Protein AF-A0A9Q3HIG8-F1 (afdb_monomer_lite)

Sequence (112 aa):
MDTVRQAARQQANGFTKGTSKIHYNVSIRTPIIIFPLHQTSTNCLIAHLGEISVANAFLSDENKLVTKAKALIKNICLKSEMHHEGQLQTLKLLVDVCLASFNKEQQNQDSD

Secondary struct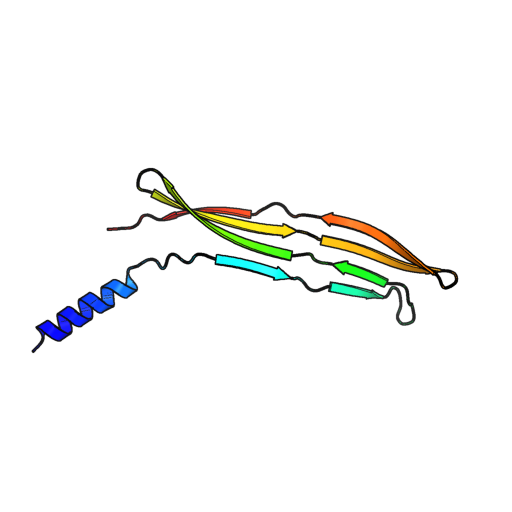ure (DSSP, 8-state):
--HHHHHHHHHHHHHHSS------EEEEEPPEEEEESSTT-S-EEEEE--EEEEEEEEEEETTEEEEEEEEEEEEEEEEEEEEETTEEEEEEEEEEEEEEEEEEEEEE----

Organism: NCBI:txid1389203

Radius of gyration: 25.66 Å; chains: 1; bounding box: 48×42×72 Å

Structure (mmCIF, N/CA/C/O backbone):
data_AF-A0A9Q3HIG8-F1
#
_entry.id   AF-A0A9Q3HIG8-F1
#
loop_
_atom_site.group_PDB
_atom_site.id
_atom_site.type_symbol
_atom_site.label_atom_id
_atom_site.label_alt_id
_atom_site.label_comp_id
_atom_site.label_asym_id
_atom_site.label_entity_id
_atom_site.label_seq_id
_atom_site.pdbx_PDB_ins_code
_atom_site.Cartn_x
_atom_site.Cartn_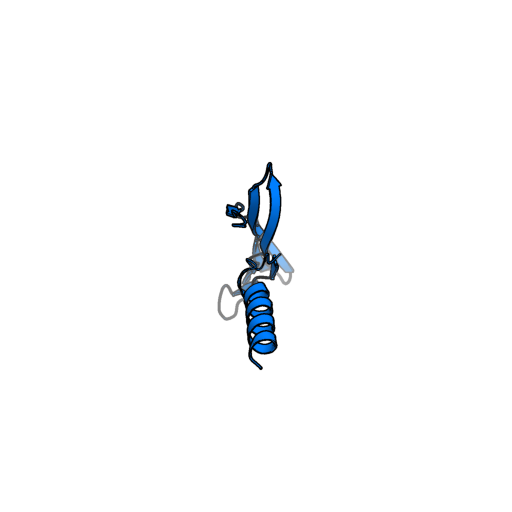y
_atom_site.Cartn_z
_atom_site.occupancy
_atom_site.B_iso_or_equiv
_atom_site.auth_seq_id
_atom_site.auth_comp_id
_atom_site.auth_asym_id
_atom_site.auth_atom_id
_atom_site.pdbx_PDB_model_num
ATOM 1 N N . MET A 1 1 ? 18.146 -31.687 -48.591 1.00 59.34 1 MET A N 1
ATOM 2 C CA . MET A 1 1 ? 16.874 -31.128 -48.059 1.00 59.34 1 MET A CA 1
ATOM 3 C C . MET A 1 1 ? 17.123 -30.306 -46.785 1.00 59.34 1 MET A C 1
ATOM 5 O O . MET A 1 1 ? 16.221 -30.089 -45.981 1.00 59.34 1 MET A O 1
ATOM 9 N N . ASP A 1 2 ? 18.342 -29.797 -46.603 1.00 66.94 2 ASP A N 1
ATOM 10 C CA . ASP A 1 2 ? 18.826 -29.351 -45.291 1.00 66.94 2 ASP A CA 1
ATOM 11 C C . ASP A 1 2 ? 18.888 -27.828 -45.168 1.00 66.94 2 ASP A C 1
ATOM 13 O O . ASP A 1 2 ? 18.890 -27.299 -44.060 1.00 66.94 2 ASP A O 1
ATOM 17 N N . THR A 1 3 ? 18.811 -27.119 -46.296 1.00 69.56 3 THR A N 1
ATOM 18 C CA . THR A 1 3 ? 18.808 -25.653 -46.377 1.00 69.56 3 THR A CA 1
ATOM 19 C C . THR A 1 3 ? 17.567 -25.030 -45.737 1.00 69.56 3 THR A C 1
ATOM 21 O O . THR A 1 3 ? 17.687 -24.040 -45.026 1.00 69.56 3 THR A O 1
ATOM 24 N N . VAL A 1 4 ? 16.385 -25.641 -45.887 1.00 64.75 4 VAL A N 1
ATOM 25 C CA . VAL A 1 4 ? 15.137 -25.151 -45.262 1.00 64.75 4 VAL A CA 1
ATOM 26 C C . VAL A 1 4 ? 15.159 -25.346 -43.742 1.00 64.75 4 VAL A C 1
ATOM 28 O O . VAL A 1 4 ? 14.744 -24.466 -42.995 1.00 64.75 4 VAL A O 1
ATOM 31 N N . ARG A 1 5 ? 15.706 -26.471 -43.260 1.00 71.50 5 ARG A N 1
ATOM 32 C CA . ARG A 1 5 ? 15.868 -26.739 -41.819 1.00 71.50 5 ARG A CA 1
ATOM 33 C C . ARG A 1 5 ? 16.923 -25.833 -41.188 1.00 71.50 5 ARG A C 1
ATOM 35 O O . ARG A 1 5 ? 16.753 -25.405 -40.051 1.00 71.50 5 ARG A O 1
ATOM 42 N N . GLN A 1 6 ? 18.003 -25.542 -41.911 1.00 68.50 6 GLN A N 1
ATOM 43 C CA . GLN A 1 6 ? 19.036 -24.603 -41.476 1.00 68.50 6 GLN A CA 1
ATOM 44 C C . GLN A 1 6 ? 18.512 -23.163 -41.443 1.00 68.50 6 GLN A C 1
ATOM 46 O O . GLN A 1 6 ? 18.697 -22.492 -40.431 1.00 68.50 6 GLN A O 1
ATOM 51 N N . ALA A 1 7 ? 17.783 -22.724 -42.473 1.00 65.94 7 ALA A N 1
ATOM 52 C CA . ALA A 1 7 ? 17.144 -21.409 -42.501 1.00 65.94 7 ALA A CA 1
ATOM 53 C C . ALA A 1 7 ? 16.106 -21.255 -41.374 1.00 65.94 7 ALA A C 1
ATOM 55 O O . ALA A 1 7 ? 16.137 -20.269 -40.643 1.00 65.94 7 ALA A O 1
ATOM 56 N N . ALA A 1 8 ? 15.264 -22.270 -41.141 1.00 62.47 8 ALA A N 1
ATOM 57 C CA . ALA A 1 8 ? 14.309 -22.275 -40.030 1.00 62.47 8 ALA A CA 1
ATOM 58 C C . ALA A 1 8 ? 14.998 -22.238 -38.650 1.00 62.47 8 ALA A C 1
ATOM 60 O O . ALA A 1 8 ? 14.523 -21.564 -37.739 1.00 62.47 8 ALA A O 1
ATOM 61 N N . ARG A 1 9 ? 16.147 -22.914 -38.487 1.00 62.47 9 ARG A N 1
ATOM 62 C CA . ARG A 1 9 ? 16.962 -22.866 -37.257 1.00 62.47 9 ARG A CA 1
ATOM 63 C C . ARG A 1 9 ? 17.609 -21.500 -37.026 1.00 62.47 9 ARG A C 1
ATOM 65 O O . ARG A 1 9 ? 17.641 -21.038 -35.890 1.00 62.47 9 ARG A O 1
ATOM 72 N N . GLN A 1 10 ? 18.109 -20.848 -38.074 1.00 61.75 10 GLN A N 1
ATOM 73 C CA . GLN A 1 10 ? 18.659 -19.491 -37.981 1.00 61.75 10 GLN A CA 1
ATOM 74 C C . GLN A 1 10 ? 17.566 -18.471 -37.639 1.00 61.75 10 GLN A C 1
ATOM 76 O O . GLN A 1 10 ? 17.775 -17.617 -36.782 1.00 61.75 10 GLN A O 1
ATOM 81 N N . GLN A 1 11 ? 16.377 -18.621 -38.228 1.00 59.78 11 GLN A N 1
ATOM 82 C CA . GLN A 1 11 ? 15.220 -17.778 -37.938 1.00 59.78 11 GLN A CA 1
ATOM 83 C C . GLN A 1 11 ? 14.712 -17.981 -36.499 1.00 59.78 11 GLN A C 1
ATOM 85 O O . GLN A 1 11 ? 14.418 -17.003 -35.821 1.00 59.78 11 GLN A O 1
ATOM 90 N N . ALA A 1 12 ? 14.702 -19.220 -35.988 1.00 52.97 12 ALA A N 1
ATOM 91 C CA . ALA A 1 12 ? 14.353 -19.527 -34.596 1.00 52.97 12 ALA A CA 1
ATOM 92 C C . ALA A 1 12 ? 15.383 -18.996 -33.577 1.00 52.97 12 ALA A C 1
ATOM 94 O O . ALA A 1 12 ? 15.001 -18.506 -32.516 1.00 52.97 12 ALA A O 1
ATOM 95 N N . ASN A 1 13 ? 16.678 -19.025 -33.911 1.00 54.56 13 ASN A N 1
ATOM 96 C CA . ASN A 1 13 ? 17.737 -18.442 -33.076 1.00 54.56 13 ASN A CA 1
ATOM 97 C C . ASN A 1 13 ? 17.713 -16.902 -33.054 1.00 54.56 13 ASN A C 1
ATOM 99 O O . ASN A 1 13 ? 18.244 -16.299 -32.123 1.00 54.56 13 ASN A O 1
ATOM 103 N N . GLY A 1 14 ? 17.083 -16.260 -34.043 1.00 52.41 14 GLY A N 1
ATOM 104 C CA . GLY A 1 14 ? 16.829 -14.816 -34.026 1.00 52.41 14 GLY A CA 1
ATOM 105 C C . GLY A 1 14 ? 15.827 -14.394 -32.944 1.00 52.41 14 GLY A C 1
ATOM 106 O O . GLY A 1 14 ? 15.918 -13.284 -32.430 1.00 52.41 14 GLY A O 1
ATOM 107 N N . PHE A 1 15 ? 14.921 -15.292 -32.532 1.00 50.31 15 PHE A N 1
ATOM 108 C CA . PHE A 1 15 ? 13.927 -15.024 -31.484 1.00 50.31 15 PHE A CA 1
ATOM 109 C C . PHE A 1 15 ? 14.448 -15.247 -30.057 1.00 50.31 15 PHE A C 1
ATOM 111 O O . PHE A 1 15 ? 13.869 -14.715 -29.114 1.00 50.31 15 PHE A O 1
ATOM 118 N N . THR A 1 16 ? 15.534 -16.006 -29.873 1.00 45.25 16 THR A N 1
ATOM 119 C CA . THR A 1 16 ? 16.108 -16.291 -28.543 1.00 45.25 16 THR A CA 1
ATOM 120 C C . THR A 1 16 ? 17.228 -15.330 -28.135 1.00 45.25 16 THR A C 1
ATOM 122 O O . THR A 1 16 ? 17.614 -15.318 -26.969 1.00 45.25 16 THR A O 1
ATOM 125 N N . LYS A 1 17 ? 17.735 -14.509 -29.067 1.00 45.91 17 LYS A N 1
ATOM 126 C CA . LYS A 1 17 ? 18.829 -13.545 -28.843 1.00 45.91 17 LYS A CA 1
ATOM 127 C C . LYS A 1 17 ? 18.397 -12.082 -28.707 1.00 45.91 17 LYS A C 1
ATOM 129 O O . LYS A 1 17 ? 19.246 -11.225 -28.503 1.00 45.91 17 LYS A O 1
ATOM 134 N N . GLY A 1 18 ? 17.103 -11.783 -28.779 1.00 50.28 18 GLY A N 1
ATOM 135 C CA . GLY A 1 18 ? 16.599 -10.485 -28.346 1.00 50.28 18 GLY A CA 1
ATOM 136 C C . GLY A 1 18 ? 16.483 -10.492 -26.829 1.00 50.28 18 GLY A C 1
ATOM 137 O O . GLY A 1 18 ? 15.633 -11.197 -26.288 1.00 50.28 18 GLY A O 1
ATOM 138 N N . THR A 1 19 ? 17.310 -9.721 -26.125 1.00 52.84 19 THR A N 1
ATOM 139 C CA . THR A 1 19 ? 17.011 -9.296 -24.754 1.00 52.84 19 THR A CA 1
ATOM 140 C C . THR A 1 19 ? 15.583 -8.755 -24.756 1.00 52.84 19 THR A C 1
ATOM 142 O O . THR A 1 19 ? 15.323 -7.683 -25.296 1.00 52.84 19 THR A O 1
ATOM 145 N N . SER A 1 20 ? 14.625 -9.530 -24.239 1.00 57.66 20 SER A N 1
ATOM 146 C CA . SER A 1 20 ? 13.222 -9.120 -24.195 1.00 57.66 20 SER A CA 1
ATOM 147 C C . SER A 1 20 ? 13.131 -7.849 -23.353 1.00 57.66 20 SER A C 1
ATOM 149 O O . SER A 1 20 ? 13.245 -7.885 -22.125 1.00 57.66 20 SER A O 1
ATOM 151 N N . LYS A 1 21 ? 13.019 -6.697 -24.023 1.00 72.75 21 LYS A N 1
ATOM 152 C CA . LYS A 1 21 ? 12.873 -5.383 -23.393 1.00 72.75 21 LYS A CA 1
ATOM 153 C C . LYS A 1 21 ? 11.445 -5.303 -22.860 1.00 72.75 21 LYS A C 1
ATOM 155 O O . LYS A 1 21 ? 10.528 -4.887 -23.560 1.00 72.75 21 LYS A O 1
ATOM 160 N N . ILE A 1 22 ? 11.247 -5.756 -21.623 1.00 81.50 22 ILE A N 1
ATOM 161 C CA . ILE A 1 22 ? 9.937 -5.728 -20.967 1.00 81.50 22 ILE A CA 1
ATOM 162 C C . ILE A 1 22 ? 9.738 -4.360 -20.320 1.00 81.50 22 ILE A C 1
ATOM 164 O O . ILE A 1 22 ? 10.462 -3.982 -19.397 1.00 81.50 22 ILE A O 1
ATOM 168 N N . HIS A 1 23 ? 8.728 -3.633 -20.787 1.00 88.81 23 HIS A N 1
ATOM 169 C CA . HIS A 1 23 ? 8.186 -2.493 -20.061 1.00 88.81 23 HIS A CA 1
ATOM 170 C C . HIS A 1 23 ? 7.193 -2.995 -19.008 1.00 88.81 23 HIS A C 1
ATOM 172 O O . HIS A 1 23 ? 6.243 -3.706 -19.332 1.00 88.81 23 HIS A O 1
ATOM 178 N N . TYR A 1 24 ? 7.419 -2.635 -17.751 1.00 90.31 24 TYR A N 1
ATOM 179 C CA . TYR A 1 24 ? 6.541 -2.922 -16.631 1.00 90.31 24 TYR A CA 1
ATOM 180 C C . TYR A 1 24 ? 6.118 -1.626 -15.945 1.00 90.31 24 TYR A C 1
ATOM 182 O O . TYR A 1 24 ? 6.914 -0.721 -15.701 1.00 90.31 24 TYR A O 1
ATOM 190 N N . ASN A 1 25 ? 4.839 -1.576 -15.599 1.00 94.62 25 ASN A N 1
ATOM 191 C CA . ASN A 1 25 ? 4.245 -0.569 -14.737 1.00 94.62 25 ASN A CA 1
ATOM 192 C C . ASN A 1 25 ? 3.217 -1.289 -13.865 1.00 94.62 25 ASN A C 1
ATOM 194 O O . ASN A 1 25 ? 2.116 -1.610 -14.309 1.00 94.62 25 ASN A O 1
ATOM 198 N N . VAL A 1 26 ? 3.635 -1.634 -12.655 1.00 94.81 26 VAL A N 1
ATOM 199 C CA . VAL A 1 26 ? 2.883 -2.474 -11.729 1.00 94.81 26 VAL A CA 1
ATOM 200 C C . VAL A 1 26 ? 2.497 -1.636 -10.522 1.00 94.81 26 VAL A C 1
ATOM 202 O O . VAL A 1 26 ? 3.333 -0.946 -9.942 1.00 94.81 26 VAL A O 1
ATOM 205 N N . SER A 1 27 ? 1.233 -1.732 -10.121 1.00 95.44 27 SER A N 1
ATOM 206 C CA . SER A 1 27 ? 0.724 -1.168 -8.875 1.00 95.44 27 SER A CA 1
ATOM 207 C C . SER A 1 27 ? -0.012 -2.253 -8.098 1.00 95.44 27 SER A C 1
ATOM 209 O O . SER A 1 27 ? -0.883 -2.939 -8.635 1.00 95.44 27 SER A O 1
ATOM 211 N N . ILE A 1 28 ? 0.370 -2.421 -6.835 1.00 96.50 28 ILE A N 1
ATOM 212 C CA . ILE A 1 28 ? -0.198 -3.394 -5.911 1.00 96.50 28 ILE A CA 1
ATOM 213 C C . ILE A 1 28 ? -0.810 -2.622 -4.749 1.00 96.50 28 ILE A C 1
ATOM 215 O O . ILE A 1 28 ? -0.110 -1.972 -3.967 1.00 96.50 28 ILE A O 1
ATOM 219 N N . ARG A 1 29 ? -2.134 -2.725 -4.618 1.00 96.38 29 ARG A N 1
ATOM 220 C CA . ARG A 1 29 ? -2.836 -2.276 -3.415 1.00 96.38 29 ARG A CA 1
ATOM 221 C C . ARG A 1 29 ? -2.519 -3.234 -2.283 1.00 96.38 29 ARG A C 1
ATOM 223 O O . ARG A 1 29 ? -2.704 -4.443 -2.416 1.00 96.38 29 ARG A O 1
ATOM 230 N N . THR A 1 30 ? -2.029 -2.685 -1.185 1.00 96.00 30 THR A N 1
ATOM 231 C CA . THR A 1 30 ? -1.689 -3.486 -0.014 1.00 96.00 30 THR A CA 1
ATOM 232 C C . THR A 1 30 ? -2.938 -3.767 0.830 1.00 96.00 30 THR A C 1
ATOM 234 O O . THR A 1 30 ? -3.940 -3.051 0.714 1.00 96.00 30 THR A O 1
ATOM 237 N N . PRO A 1 31 ? -2.915 -4.812 1.674 1.00 96.75 31 PRO A N 1
ATOM 238 C CA . PRO A 1 31 ? -4.013 -5.088 2.588 1.00 96.75 31 PRO A CA 1
ATOM 239 C C . PRO A 1 31 ? -4.265 -3.939 3.569 1.00 96.75 31 PRO A C 1
ATOM 241 O O . PRO A 1 31 ? -3.357 -3.199 3.952 1.00 96.75 31 PRO A O 1
ATOM 244 N N . ILE A 1 32 ? -5.508 -3.853 4.033 1.00 97.25 32 ILE A N 1
ATOM 245 C CA . ILE A 1 32 ? -5.879 -3.046 5.195 1.00 97.25 32 ILE A CA 1
ATOM 246 C C . ILE A 1 32 ? -5.900 -3.983 6.396 1.00 97.25 32 ILE A C 1
ATOM 248 O O . ILE A 1 32 ? -6.552 -5.026 6.346 1.00 97.25 32 ILE A O 1
ATOM 252 N N . ILE A 1 33 ? -5.198 -3.614 7.464 1.00 97.69 33 ILE A N 1
ATOM 253 C CA . ILE A 1 33 ? -5.190 -4.385 8.707 1.00 97.69 33 ILE A CA 1
ATOM 254 C C . ILE A 1 33 ? -6.008 -3.644 9.758 1.00 97.69 33 ILE A C 1
ATOM 256 O O . ILE A 1 33 ? -5.833 -2.441 9.953 1.00 97.69 33 ILE A O 1
ATOM 260 N N . ILE A 1 34 ? -6.890 -4.372 10.438 1.00 97.00 34 ILE A N 1
ATOM 261 C CA . ILE A 1 34 ? -7.709 -3.862 11.536 1.00 97.00 34 ILE A CA 1
ATOM 262 C C . ILE A 1 34 ? -7.304 -4.618 12.798 1.00 97.00 34 ILE A C 1
ATOM 264 O O . ILE A 1 34 ? -7.490 -5.831 12.884 1.00 97.00 34 ILE A O 1
ATOM 268 N N . PHE A 1 35 ? -6.756 -3.898 13.771 1.00 96.38 35 PHE A N 1
ATOM 269 C CA . PHE A 1 35 ? -6.423 -4.430 15.086 1.00 96.38 35 PHE A CA 1
ATOM 270 C C . PHE A 1 35 ? -7.460 -3.937 16.104 1.00 96.38 35 PHE A C 1
ATOM 272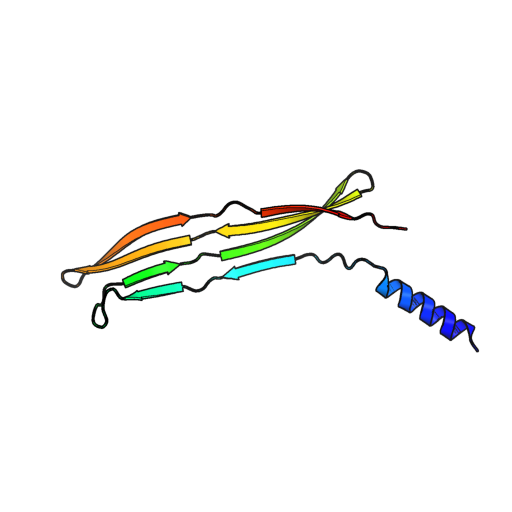 O O . PHE A 1 35 ? -7.450 -2.751 16.444 1.00 96.38 35 PHE A O 1
ATOM 279 N N . PRO A 1 36 ? -8.371 -4.793 16.592 1.00 95.31 36 PRO A N 1
ATOM 280 C CA . PRO A 1 36 ? -9.259 -4.418 17.687 1.00 95.31 36 PRO A CA 1
ATOM 281 C C . PRO A 1 36 ? -8.447 -4.217 18.973 1.00 95.31 36 PRO A C 1
ATOM 283 O O . PRO A 1 36 ? -7.490 -4.950 19.223 1.00 95.31 36 PRO A O 1
ATOM 286 N N . LEU A 1 37 ? -8.829 -3.242 19.803 1.00 90.12 37 LEU A N 1
ATOM 287 C CA . LEU A 1 37 ? -8.098 -2.952 21.044 1.00 90.12 37 LEU A CA 1
ATOM 288 C C . LEU A 1 37 ? -8.214 -4.103 22.061 1.00 90.12 37 LEU A C 1
ATOM 290 O O . LEU A 1 37 ? -7.237 -4.465 22.709 1.00 90.12 37 LEU A O 1
ATOM 294 N N . HIS A 1 38 ? -9.402 -4.708 22.158 1.00 89.88 38 HIS A N 1
ATOM 295 C CA . HIS A 1 38 ? -9.695 -5.911 22.944 1.00 89.88 38 HIS A CA 1
ATOM 296 C C . HIS A 1 38 ? -10.781 -6.736 22.238 1.00 89.88 38 HIS A C 1
ATOM 298 O O . HIS A 1 38 ? -11.482 -6.213 21.375 1.00 89.88 38 HIS A O 1
ATOM 304 N N . GLN A 1 39 ? -10.963 -8.005 22.624 1.00 88.44 39 GLN A N 1
ATOM 305 C CA . GLN A 1 39 ? -11.863 -8.960 21.948 1.00 88.44 39 GLN A CA 1
ATOM 306 C C . GLN A 1 39 ? -13.306 -8.466 21.757 1.00 88.44 39 GLN A C 1
ATOM 308 O O . GLN A 1 39 ? -13.949 -8.820 20.775 1.00 88.44 39 GLN A O 1
ATOM 313 N N . THR A 1 40 ? -13.812 -7.660 22.689 1.00 88.69 40 THR A N 1
ATOM 314 C CA . THR A 1 40 ? -15.185 -7.131 22.683 1.00 88.69 40 THR A CA 1
ATOM 315 C C . THR A 1 40 ? -15.253 -5.637 22.366 1.00 88.69 40 THR A C 1
ATOM 317 O O . THR A 1 40 ? -16.334 -5.054 22.382 1.00 88.69 40 THR A O 1
ATOM 320 N N . SER A 1 41 ? -14.112 -4.990 22.111 1.00 87.31 41 SER A N 1
ATOM 321 C CA . SER A 1 41 ? -14.064 -3.549 21.882 1.00 87.31 41 SER A CA 1
ATOM 322 C C . SER A 1 41 ? -14.501 -3.203 20.463 1.00 87.31 41 SER A C 1
ATOM 324 O O . SER A 1 41 ? -14.072 -3.831 19.498 1.00 87.31 41 SER A O 1
ATOM 326 N N . THR A 1 42 ? -15.296 -2.143 20.333 1.00 89.69 42 THR A N 1
ATOM 327 C CA . THR A 1 42 ? -15.586 -1.494 19.047 1.00 89.69 42 THR A CA 1
ATOM 328 C C . THR A 1 42 ? -14.490 -0.513 18.628 1.00 89.69 42 THR A C 1
ATOM 330 O O . THR A 1 42 ? -14.560 0.051 17.538 1.00 89.69 42 THR A O 1
ATOM 333 N N . ASN A 1 43 ? -13.484 -0.291 19.481 1.00 94.94 43 ASN A N 1
ATOM 334 C CA . ASN A 1 43 ? -12.341 0.559 19.177 1.00 94.94 43 ASN A CA 1
ATOM 335 C C . ASN A 1 43 ? -11.284 -0.252 18.433 1.00 94.94 43 ASN A C 1
ATOM 337 O O . ASN A 1 43 ? -10.950 -1.375 18.831 1.00 94.94 43 ASN A O 1
ATOM 341 N N . CYS A 1 44 ? -10.716 0.326 17.383 1.00 96.69 44 CYS A N 1
ATOM 342 C CA . CYS A 1 44 ? -9.735 -0.361 16.562 1.00 96.69 44 CYS A CA 1
ATOM 343 C C . CYS A 1 44 ? -8.653 0.574 16.024 1.00 96.69 44 CYS A C 1
ATOM 345 O O . CYS A 1 44 ? -8.844 1.772 15.825 1.00 96.69 44 CYS A O 1
ATOM 347 N N . LEU A 1 45 ? -7.490 -0.014 15.772 1.00 97.00 45 LEU A N 1
ATOM 348 C CA . LEU A 1 45 ? -6.411 0.591 15.018 1.00 97.00 45 LEU A CA 1
ATOM 349 C C . LEU A 1 45 ? -6.494 0.079 13.580 1.00 97.00 45 LEU A C 1
ATOM 351 O O . LEU A 1 45 ? -6.435 -1.126 13.340 1.00 97.00 45 LEU A O 1
ATOM 355 N N . ILE A 1 46 ? -6.620 0.990 12.622 1.00 97.38 46 ILE A N 1
ATOM 356 C CA . ILE A 1 46 ? -6.722 0.671 11.200 1.00 97.38 46 ILE A CA 1
ATOM 357 C C . ILE A 1 46 ? -5.452 1.141 10.505 1.00 97.38 46 ILE A C 1
ATOM 359 O O . ILE A 1 46 ? -5.147 2.337 10.467 1.00 97.38 46 ILE A O 1
ATOM 363 N N . ALA A 1 47 ? -4.730 0.185 9.931 1.00 97.62 47 ALA A N 1
ATOM 364 C CA . ALA A 1 47 ? -3.525 0.411 9.156 1.00 97.62 47 ALA A CA 1
ATOM 365 C C . ALA A 1 47 ? -3.820 0.203 7.667 1.00 97.62 47 ALA A C 1
ATOM 367 O O . ALA A 1 47 ? -4.053 -0.916 7.206 1.00 97.62 47 ALA A O 1
ATOM 368 N N . HIS A 1 48 ? -3.774 1.289 6.904 1.00 96.94 48 HIS A N 1
ATOM 369 C CA . HIS A 1 48 ? -3.666 1.241 5.454 1.00 96.94 48 HIS A CA 1
ATOM 370 C C . HIS A 1 48 ? -2.178 1.175 5.111 1.00 96.94 48 HIS A C 1
ATOM 372 O O . HIS A 1 48 ? -1.459 2.158 5.289 1.00 96.94 48 HIS A O 1
ATOM 378 N N . LEU A 1 49 ? -1.709 0.026 4.622 1.00 95.56 49 LEU A N 1
ATOM 379 C CA . LEU A 1 49 ? -0.286 -0.186 4.320 1.00 95.56 49 LEU A CA 1
ATOM 380 C C . LEU A 1 49 ? 0.163 0.468 2.998 1.00 95.56 49 LEU A C 1
ATOM 382 O O . LEU A 1 49 ? 1.320 0.343 2.599 1.00 95.56 49 LEU A O 1
ATOM 386 N N . GLY A 1 50 ? -0.745 1.190 2.338 1.00 94.75 50 GLY A N 1
ATOM 387 C CA . GLY A 1 50 ? -0.462 1.994 1.161 1.00 94.75 50 GLY A CA 1
ATOM 388 C C . GLY A 1 50 ? -0.545 1.245 -0.170 1.00 94.75 50 GLY A C 1
ATOM 389 O O . GLY A 1 50 ? -1.343 0.324 -0.369 1.00 94.75 50 GLY A O 1
ATOM 390 N N . GLU A 1 51 ? 0.273 1.679 -1.115 1.00 95.44 51 GLU A N 1
ATOM 391 C CA . GLU A 1 51 ? 0.367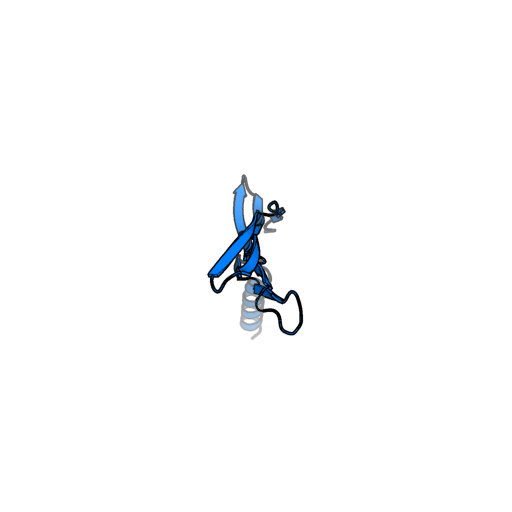 1.139 -2.466 1.00 95.44 51 GLU A CA 1
ATOM 392 C C . GLU A 1 51 ? 1.837 0.944 -2.823 1.00 95.44 51 GLU A C 1
ATOM 394 O O . GLU A 1 51 ? 2.639 1.868 -2.670 1.00 95.44 51 GLU A O 1
ATOM 399 N N . ILE A 1 52 ? 2.174 -0.249 -3.313 1.00 94.94 52 ILE A N 1
ATOM 400 C CA . ILE A 1 52 ? 3.501 -0.555 -3.842 1.00 94.94 52 ILE A CA 1
ATOM 401 C C . ILE A 1 52 ? 3.443 -0.354 -5.351 1.00 94.94 52 ILE A C 1
ATOM 403 O O . ILE A 1 52 ? 2.668 -1.022 -6.034 1.00 94.94 52 ILE A O 1
ATOM 407 N N . SER A 1 53 ? 4.265 0.544 -5.882 1.00 93.94 53 SER A N 1
ATOM 408 C CA . SER A 1 53 ? 4.344 0.805 -7.321 1.00 93.94 53 SER A CA 1
ATOM 409 C C . SER A 1 53 ? 5.754 0.536 -7.831 1.00 93.94 53 SER A C 1
ATOM 411 O O . SER A 1 53 ? 6.723 0.976 -7.217 1.00 93.94 53 SER A O 1
ATOM 413 N N . VAL A 1 54 ? 5.877 -0.150 -8.967 1.00 93.81 54 VAL A N 1
ATOM 414 C CA . VAL A 1 54 ? 7.155 -0.448 -9.625 1.00 93.81 54 VAL A CA 1
ATOM 415 C C . VAL A 1 54 ? 7.025 -0.170 -11.117 1.00 93.81 54 VAL A C 1
ATOM 417 O O . VAL A 1 54 ? 6.134 -0.704 -11.771 1.00 93.81 54 VAL A O 1
ATOM 420 N N . ALA A 1 55 ? 7.921 0.642 -11.668 1.00 93.12 55 ALA A N 1
ATOM 421 C CA . ALA A 1 55 ? 7.923 0.985 -13.086 1.00 93.12 55 ALA A CA 1
ATOM 422 C C . ALA A 1 55 ? 9.344 1.036 -13.650 1.00 93.12 55 ALA A C 1
ATOM 424 O O . ALA A 1 55 ? 10.285 1.351 -12.917 1.00 93.12 55 ALA A O 1
ATOM 425 N N . ASN A 1 56 ? 9.505 0.778 -14.948 1.00 92.50 56 ASN A N 1
ATOM 426 C CA . ASN A 1 56 ? 10.748 1.066 -15.661 1.00 92.50 56 ASN A CA 1
ATOM 427 C C . ASN A 1 56 ? 10.567 1.980 -16.871 1.00 92.50 56 ASN A C 1
ATOM 429 O O . ASN A 1 56 ? 9.531 2.002 -17.528 1.00 92.50 56 ASN A O 1
ATOM 433 N N . ALA A 1 57 ? 11.635 2.699 -17.192 1.00 90.44 57 ALA A N 1
ATOM 434 C CA . ALA A 1 57 ? 11.785 3.476 -18.408 1.00 90.44 57 ALA A CA 1
ATOM 435 C C . ALA A 1 57 ? 13.087 3.084 -19.111 1.00 90.44 57 ALA A C 1
ATOM 437 O O . ALA A 1 57 ? 14.096 2.802 -18.460 1.00 90.44 57 ALA A O 1
ATOM 438 N N . PHE A 1 58 ? 13.061 3.090 -20.439 1.00 88.44 58 PHE A N 1
ATOM 439 C CA . PHE A 1 58 ? 14.241 2.905 -21.274 1.00 88.44 58 PHE A CA 1
ATOM 440 C C . PHE A 1 58 ? 14.638 4.260 -21.849 1.00 88.44 58 PHE A C 1
ATOM 442 O O . PHE A 1 58 ? 13.814 4.935 -22.462 1.00 88.44 58 PHE A O 1
ATOM 449 N N . LEU A 1 59 ? 15.884 4.659 -21.639 1.00 85.19 59 LEU A N 1
ATOM 450 C CA . LEU A 1 59 ? 16.458 5.876 -22.197 1.00 85.19 59 LEU A CA 1
ATOM 451 C C . LEU A 1 59 ? 17.607 5.475 -23.114 1.00 85.19 59 LEU A C 1
ATOM 453 O O . LEU A 1 59 ? 18.418 4.627 -22.748 1.00 85.19 59 LEU A O 1
ATOM 457 N N . SER A 1 60 ? 17.648 6.056 -24.308 1.00 80.12 60 SER A N 1
ATOM 458 C CA . SER A 1 60 ? 18.771 5.886 -25.231 1.00 80.12 60 SER A CA 1
ATOM 459 C C . SER A 1 60 ? 19.653 7.119 -25.111 1.00 80.12 60 SER A C 1
ATOM 461 O O . SER A 1 60 ? 19.179 8.223 -25.363 1.00 80.12 60 SER A O 1
ATOM 463 N N . ASP A 1 61 ? 20.894 6.928 -24.683 1.00 77.31 61 ASP A N 1
ATOM 464 C CA . ASP A 1 61 ? 21.891 7.986 -24.533 1.00 77.31 61 ASP A CA 1
ATOM 465 C C . ASP A 1 61 ? 23.156 7.569 -25.284 1.00 77.31 61 ASP A C 1
ATOM 467 O O . ASP A 1 61 ? 23.714 6.520 -24.978 1.00 77.31 61 ASP A O 1
ATOM 471 N N . GLU A 1 62 ? 23.548 8.335 -26.303 1.00 70.31 62 GLU A N 1
ATOM 472 C CA . GLU A 1 62 ? 24.782 8.179 -27.096 1.00 70.31 62 GLU A CA 1
ATOM 473 C C . GLU A 1 62 ? 25.267 6.718 -27.280 1.00 70.31 62 GLU A C 1
ATOM 475 O O . GLU A 1 62 ? 26.319 6.315 -26.780 1.00 70.31 62 GLU A O 1
ATOM 480 N N . ASN A 1 63 ? 24.481 5.895 -27.992 1.00 68.38 63 ASN A N 1
ATOM 481 C CA . ASN A 1 63 ? 24.722 4.458 -28.248 1.00 68.38 63 A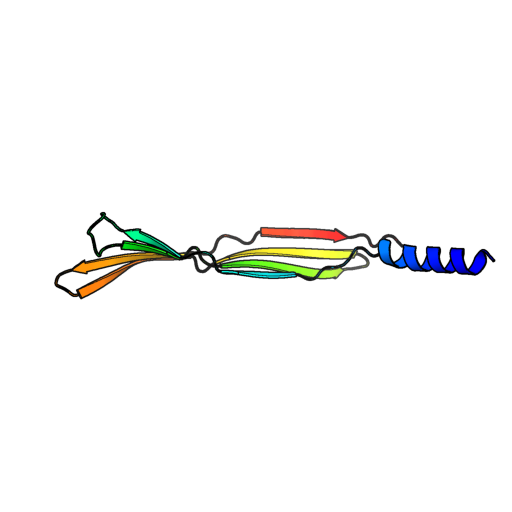SN A CA 1
ATOM 482 C C . ASN A 1 63 ? 24.604 3.497 -27.045 1.00 68.38 63 ASN A C 1
ATOM 484 O O . ASN A 1 63 ? 24.929 2.315 -27.163 1.00 68.38 63 ASN A O 1
ATOM 488 N N . LYS A 1 64 ? 24.097 3.949 -25.897 1.00 72.19 64 LYS A N 1
ATOM 489 C CA . LYS A 1 64 ? 23.823 3.110 -24.723 1.00 72.19 64 LYS A CA 1
ATOM 490 C C . LYS A 1 64 ? 22.338 3.105 -24.402 1.00 72.19 64 LYS A C 1
ATOM 492 O O . LYS A 1 64 ? 21.699 4.149 -24.285 1.00 72.19 64 LYS A O 1
ATOM 497 N N . LEU A 1 65 ? 21.794 1.912 -24.186 1.00 77.69 65 LEU A N 1
ATOM 498 C CA . LEU A 1 65 ? 20.450 1.764 -23.651 1.00 77.69 65 LEU A CA 1
ATOM 499 C C . LEU A 1 65 ? 20.518 1.692 -22.126 1.00 77.69 65 LEU A C 1
ATOM 501 O O . LEU A 1 65 ? 21.030 0.728 -21.560 1.00 77.69 65 LEU A O 1
ATOM 505 N N . VAL A 1 66 ? 19.965 2.689 -21.446 1.00 83.19 66 VAL A N 1
ATOM 506 C CA . VAL A 1 66 ? 19.860 2.719 -19.985 1.00 83.19 66 VAL A CA 1
ATOM 507 C C . VAL A 1 66 ? 18.440 2.354 -19.574 1.00 83.19 66 VAL A C 1
ATOM 509 O O . VAL A 1 66 ? 17.475 3.009 -19.959 1.00 83.19 66 VAL A O 1
ATOM 512 N N . THR A 1 67 ? 18.297 1.321 -18.748 1.00 84.94 67 THR A N 1
ATOM 513 C CA . THR A 1 67 ? 17.030 1.006 -18.078 1.00 84.94 67 THR A CA 1
ATOM 514 C C . THR A 1 67 ? 17.020 1.657 -16.704 1.00 84.94 67 THR A C 1
ATOM 516 O O . THR A 1 67 ? 17.848 1.314 -15.861 1.00 84.94 67 THR A O 1
ATOM 519 N N . LYS A 1 68 ? 16.072 2.563 -16.460 1.00 90.00 68 LYS A N 1
ATOM 520 C CA . LYS A 1 68 ? 15.804 3.139 -15.139 1.00 90.00 68 LYS A CA 1
ATOM 521 C C . LYS A 1 68 ? 14.598 2.443 -14.529 1.00 90.00 68 LYS A C 1
ATOM 523 O O . LYS A 1 68 ? 13.512 2.512 -15.091 1.00 90.00 68 LYS A O 1
ATOM 528 N N . ALA A 1 69 ? 14.776 1.785 -13.392 1.00 89.69 69 ALA A N 1
ATOM 529 C CA . ALA A 1 69 ? 13.692 1.208 -12.607 1.00 89.69 69 ALA A CA 1
ATOM 530 C C . ALA A 1 69 ? 13.428 2.073 -11.375 1.00 89.69 69 ALA A C 1
ATOM 532 O O . ALA A 1 69 ? 14.378 2.511 -10.727 1.00 89.69 69 ALA A O 1
ATOM 533 N N . LYS A 1 70 ? 12.153 2.286 -11.049 1.00 92.31 70 LYS A N 1
ATOM 534 C CA . LYS A 1 70 ? 11.689 3.030 -9.880 1.00 92.31 70 LYS A CA 1
ATOM 535 C C . LYS A 1 70 ? 10.690 2.184 -9.100 1.00 92.31 70 LYS A C 1
ATOM 537 O O . LYS A 1 70 ? 9.707 1.726 -9.677 1.00 92.31 70 LYS A O 1
ATOM 542 N N . ALA A 1 71 ? 10.911 2.028 -7.799 1.00 92.75 71 ALA A N 1
ATOM 543 C CA . ALA A 1 71 ? 9.940 1.450 -6.873 1.00 92.75 71 ALA A CA 1
ATOM 544 C C . ALA A 1 71 ? 9.539 2.469 -5.800 1.00 92.75 71 ALA A C 1
ATOM 546 O O . ALA A 1 71 ? 10.372 3.265 -5.372 1.00 92.75 71 ALA A O 1
ATOM 547 N N . LEU A 1 72 ? 8.275 2.456 -5.383 1.00 93.06 72 LEU A N 1
ATOM 548 C CA . LEU A 1 72 ? 7.670 3.393 -4.434 1.00 93.06 72 LEU A CA 1
ATOM 549 C C . LEU A 1 72 ? 6.734 2.643 -3.485 1.00 93.06 72 LEU A C 1
ATOM 551 O O . LEU A 1 72 ? 6.026 1.735 -3.921 1.00 93.06 72 LEU A O 1
ATOM 555 N N . ILE A 1 73 ? 6.673 3.080 -2.227 1.00 93.75 73 ILE A N 1
ATOM 556 C CA . ILE A 1 73 ? 5.588 2.731 -1.303 1.00 93.75 73 ILE A CA 1
ATOM 557 C C . ILE A 1 73 ? 4.996 4.039 -0.792 1.00 93.75 73 ILE A C 1
ATOM 559 O O . ILE A 1 73 ? 5.712 4.836 -0.192 1.00 93.75 73 ILE A O 1
ATOM 563 N N . LYS A 1 74 ? 3.713 4.276 -1.058 1.00 94.00 74 LYS A N 1
ATOM 564 C CA . LYS A 1 74 ? 3.027 5.547 -0.763 1.00 94.00 74 LYS A CA 1
ATOM 565 C C . LYS A 1 74 ? 1.666 5.314 -0.123 1.00 94.00 74 LYS A C 1
ATOM 567 O O . LYS A 1 74 ? 1.181 4.186 -0.120 1.00 94.00 74 LYS A O 1
ATOM 572 N N . ASN A 1 75 ? 1.019 6.385 0.329 1.00 94.62 75 ASN A N 1
ATOM 573 C CA . ASN A 1 75 ? -0.341 6.372 0.868 1.00 94.62 75 ASN A CA 1
ATOM 574 C C . ASN A 1 75 ? -0.480 5.515 2.139 1.00 94.62 75 ASN A C 1
ATOM 576 O O . ASN A 1 75 ? -1.551 4.960 2.402 1.00 94.62 75 ASN A O 1
ATOM 580 N N . ILE A 1 76 ? 0.594 5.373 2.920 1.00 96.19 76 ILE A N 1
ATOM 581 C CA . ILE A 1 76 ? 0.525 4.674 4.203 1.00 96.19 76 ILE A CA 1
ATOM 582 C C . ILE A 1 76 ? -0.208 5.579 5.198 1.00 96.19 76 ILE A C 1
ATOM 584 O O . ILE A 1 76 ? 0.131 6.754 5.359 1.00 96.19 76 ILE A O 1
ATOM 588 N N . CYS A 1 77 ? -1.214 5.031 5.873 1.00 96.56 77 CYS A N 1
ATOM 589 C CA . CYS A 1 77 ? -2.029 5.752 6.844 1.00 96.56 77 CYS A CA 1
ATOM 590 C C . CYS A 1 77 ? -2.329 4.855 8.043 1.00 96.56 77 CYS A C 1
ATOM 592 O O . CYS A 1 77 ? -2.701 3.692 7.888 1.00 96.56 77 CYS A O 1
ATOM 594 N N . LEU A 1 78 ? -2.198 5.418 9.239 1.00 97.56 78 LEU A N 1
ATOM 595 C CA . LEU A 1 78 ? -2.565 4.765 10.485 1.00 97.56 78 LEU A CA 1
ATOM 596 C C . LEU A 1 78 ? -3.586 5.641 11.198 1.00 97.56 78 LEU A C 1
ATOM 598 O O . LEU A 1 78 ? -3.311 6.807 11.488 1.00 97.56 78 LEU A O 1
ATOM 602 N N . LYS A 1 79 ? -4.755 5.084 11.501 1.00 97.44 79 LYS A N 1
ATOM 603 C CA . LYS A 1 79 ? -5.805 5.775 12.252 1.00 97.44 79 LYS A CA 1
ATOM 604 C C . LYS A 1 79 ? -6.302 4.914 13.405 1.00 97.44 79 LYS A C 1
ATOM 606 O O . LYS A 1 79 ? -6.355 3.695 13.294 1.00 97.44 79 LYS A O 1
ATOM 611 N N . SER A 1 80 ? -6.663 5.566 14.498 1.00 97.25 80 SER A N 1
ATOM 612 C CA . SER A 1 80 ? -7.401 4.977 15.608 1.00 97.25 80 SER A CA 1
ATOM 613 C C . SER A 1 80 ? -8.858 5.401 15.497 1.00 97.25 80 SER A C 1
ATOM 615 O O . SER A 1 80 ? -9.151 6.589 15.356 1.00 97.25 80 SER A O 1
ATOM 617 N N . GLU A 1 81 ? -9.761 4.435 15.539 1.00 96.69 81 GLU A N 1
ATOM 618 C CA . GLU A 1 81 ? -11.200 4.641 15.600 1.00 96.69 81 GLU A CA 1
ATOM 619 C C . GLU A 1 81 ? -11.682 4.274 17.002 1.00 96.69 81 GLU A C 1
ATOM 621 O O . GLU A 1 81 ? -11.470 3.158 17.479 1.00 96.69 81 GLU A O 1
ATOM 626 N N . MET A 1 82 ? -12.295 5.240 17.686 1.00 94.75 82 MET A N 1
ATOM 627 C CA . MET A 1 82 ? -12.753 5.107 19.064 1.00 94.75 82 MET A CA 1
ATOM 628 C C . MET A 1 82 ? -14.209 5.532 19.179 1.00 94.75 82 MET A C 1
ATOM 630 O O . MET A 1 82 ? -14.580 6.622 18.755 1.00 94.75 82 MET A O 1
ATOM 634 N N . HIS A 1 83 ? -15.024 4.689 19.794 1.00 91.38 83 HIS A N 1
ATOM 635 C CA . HIS A 1 83 ? -16.400 5.000 20.128 1.00 91.38 83 HIS A CA 1
ATOM 636 C C . HIS A 1 83 ? -16.460 5.576 21.542 1.00 91.38 83 HIS A C 1
ATOM 638 O O . HIS A 1 83 ? -16.069 4.923 22.510 1.00 91.38 83 HIS A O 1
ATOM 644 N N . HIS A 1 84 ? -16.972 6.797 21.662 1.00 88.75 84 HIS A N 1
ATOM 645 C CA . HIS A 1 84 ? -17.227 7.453 22.938 1.00 88.75 84 HIS A CA 1
ATOM 646 C C . HIS A 1 84 ? -18.627 8.065 22.910 1.00 88.75 84 HIS A C 1
ATOM 648 O O . HIS A 1 84 ? -18.968 8.765 21.961 1.00 88.75 84 HIS A O 1
ATOM 654 N N . GLU A 1 85 ? -19.455 7.747 23.909 1.00 88.50 85 GLU A N 1
ATOM 655 C CA . GLU A 1 85 ? -20.843 8.239 24.025 1.00 88.50 85 GLU A CA 1
ATOM 656 C C . GLU A 1 85 ? -21.702 8.010 22.764 1.00 88.50 85 GLU A C 1
ATOM 658 O O . GLU A 1 85 ? -22.529 8.830 22.376 1.00 88.50 85 GLU A O 1
ATOM 663 N N . GLY A 1 86 ? -21.492 6.877 22.085 1.00 86.00 86 GLY A N 1
ATOM 664 C CA . GLY A 1 86 ? -22.207 6.537 20.850 1.00 86.00 86 GLY A CA 1
ATOM 665 C C . GLY A 1 86 ? -21.728 7.293 19.606 1.00 86.00 86 GLY A C 1
ATOM 666 O O . GLY A 1 86 ? -22.243 7.048 18.518 1.00 86.00 86 GLY A O 1
ATOM 667 N N . GLN A 1 87 ? -20.722 8.161 19.731 1.00 91.25 87 GLN A N 1
ATOM 668 C CA . GLN A 1 87 ? -20.080 8.830 18.605 1.00 91.25 87 GLN A CA 1
ATOM 669 C C . GLN A 1 87 ? -18.758 8.158 18.240 1.00 91.25 87 GLN A C 1
ATOM 671 O O . GLN A 1 87 ? -17.943 7.827 19.103 1.00 91.25 87 GLN A O 1
ATOM 676 N N . LEU A 1 88 ? -18.533 7.991 16.938 1.00 93.06 88 LEU A N 1
ATOM 677 C CA . LEU A 1 88 ? -17.258 7.542 16.397 1.00 93.06 88 LEU A CA 1
ATOM 678 C C . LEU A 1 88 ? -16.304 8.732 16.275 1.00 93.06 88 LEU A C 1
ATOM 680 O O . LEU A 1 88 ? -16.562 9.684 15.541 1.00 93.06 88 LEU A O 1
ATOM 684 N N . GLN A 1 89 ? -15.168 8.641 16.950 1.00 95.00 89 GLN A N 1
ATOM 685 C CA . GLN A 1 89 ? -14.053 9.566 16.828 1.00 95.00 89 GLN A CA 1
ATOM 686 C C . GLN A 1 89 ? -12.919 8.888 16.062 1.00 95.00 89 GLN A C 1
ATOM 688 O O . GLN A 1 89 ? -12.564 7.742 16.330 1.00 95.00 89 GLN A O 1
ATOM 693 N N . THR A 1 90 ? -12.334 9.595 15.096 1.00 96.12 90 THR A N 1
ATOM 694 C CA . THR A 1 90 ? -11.183 9.107 14.326 1.00 96.12 90 THR A CA 1
ATOM 695 C C . THR A 1 90 ? -9.970 9.978 14.606 1.00 96.12 90 THR A C 1
ATOM 697 O O . THR A 1 90 ? -9.942 11.152 14.239 1.00 96.12 90 THR A O 1
ATOM 700 N N . LEU A 1 91 ? -8.937 9.388 15.198 1.00 95.69 91 LEU A N 1
ATOM 701 C CA . LEU A 1 91 ? -7.638 10.019 15.383 1.00 95.69 91 LEU A CA 1
ATOM 702 C C . LEU A 1 91 ? -6.672 9.516 14.311 1.00 95.69 91 LEU A C 1
ATOM 704 O O . LEU A 1 91 ? -6.349 8.331 14.255 1.00 95.69 91 LEU A O 1
ATOM 708 N N . LYS A 1 92 ? -6.181 10.414 13.459 1.00 95.50 92 LYS A N 1
ATOM 709 C CA . LYS A 1 92 ? -5.141 10.081 12.479 1.00 95.50 92 LYS A CA 1
ATOM 710 C C . LYS A 1 92 ? -3.778 10.117 13.168 1.00 95.50 92 LYS A C 1
ATOM 712 O O . LYS A 1 92 ? -3.348 11.174 13.613 1.00 95.50 92 LYS A O 1
ATOM 717 N N . LEU A 1 93 ? -3.125 8.964 13.259 1.00 95.62 93 LEU A N 1
ATOM 718 C CA . LEU A 1 93 ? -1.827 8.799 13.918 1.00 95.62 93 LEU A CA 1
ATOM 719 C C . LEU A 1 93 ? -0.673 8.997 12.932 1.00 95.62 93 LEU A C 1
ATOM 721 O O . LEU A 1 93 ? 0.304 9.666 13.246 1.00 95.62 93 LEU A O 1
ATOM 725 N N . LEU A 1 94 ? -0.803 8.437 11.729 1.00 94.56 94 LEU A N 1
ATOM 726 C CA . LEU A 1 94 ? 0.110 8.658 10.610 1.00 94.56 94 LEU A CA 1
ATOM 727 C C . LEU A 1 94 ? -0.711 8.984 9.372 1.00 94.56 94 LEU A C 1
ATOM 729 O O . LEU A 1 94 ? -1.697 8.304 9.082 1.00 94.56 94 LEU A O 1
ATOM 733 N N . VAL A 1 95 ? -0.292 10.010 8.639 1.00 91.44 95 VAL A N 1
ATOM 734 C CA . VAL A 1 95 ? -0.984 10.469 7.436 1.00 91.44 95 VAL A CA 1
ATOM 735 C C . VAL A 1 95 ? 0.013 10.553 6.300 1.00 91.44 95 VAL A C 1
ATOM 737 O O . VAL A 1 95 ? 1.000 11.270 6.403 1.00 91.44 95 VAL A O 1
ATOM 740 N N . ASP A 1 96 ? -0.296 9.826 5.230 1.00 88.56 96 ASP A N 1
ATOM 741 C CA . ASP A 1 96 ? 0.366 9.921 3.932 1.00 88.56 96 ASP A CA 1
ATOM 742 C C . ASP A 1 96 ? 1.891 9.757 3.994 1.00 88.56 96 ASP A C 1
ATOM 744 O O . ASP A 1 96 ? 2.673 10.588 3.532 1.00 88.56 96 ASP A O 1
ATOM 748 N N . VAL A 1 97 ? 2.325 8.653 4.604 1.00 91.44 97 VAL A N 1
ATOM 749 C CA . VAL A 1 97 ? 3.745 8.303 4.625 1.00 91.44 97 VAL A CA 1
ATOM 750 C C . VAL A 1 97 ? 4.136 7.690 3.278 1.00 91.44 97 VAL A C 1
ATOM 752 O O . VAL A 1 97 ? 3.484 6.772 2.768 1.00 91.44 97 VAL A O 1
ATOM 755 N N . CYS A 1 98 ? 5.239 8.197 2.726 1.00 88.75 98 CYS A N 1
ATOM 756 C CA . CYS A 1 98 ? 5.878 7.706 1.513 1.00 88.75 98 CYS A CA 1
ATOM 757 C C . CYS A 1 98 ? 7.315 7.280 1.834 1.00 88.75 98 CYS A C 1
ATOM 759 O O . CYS A 1 98 ? 8.092 8.058 2.389 1.00 88.75 98 CYS A O 1
ATOM 761 N N . LEU A 1 99 ? 7.669 6.041 1.498 1.00 84.31 99 LEU A N 1
ATOM 762 C CA . LEU A 1 99 ? 9.030 5.535 1.639 1.00 84.31 99 LEU A CA 1
ATOM 763 C C . LEU A 1 99 ? 9.819 5.845 0.364 1.00 84.31 99 LEU A C 1
ATOM 765 O O . LEU A 1 99 ? 9.314 5.678 -0.751 1.00 84.31 99 LEU A O 1
ATOM 769 N N . ALA A 1 100 ? 11.050 6.329 0.551 1.00 72.31 100 ALA A N 1
ATOM 770 C CA . ALA A 1 100 ? 11.902 6.842 -0.516 1.00 72.31 100 ALA A CA 1
ATOM 771 C C . ALA A 1 100 ? 12.045 5.850 -1.680 1.00 72.31 100 ALA A C 1
ATOM 773 O O . ALA A 1 100 ? 12.144 4.637 -1.495 1.00 72.31 100 ALA A O 1
ATOM 774 N N . SER A 1 101 ? 12.056 6.394 -2.896 1.00 71.88 101 SER A N 1
ATOM 775 C CA . SER A 1 101 ? 12.071 5.600 -4.116 1.00 71.88 101 SER A CA 1
ATOM 776 C C . SER A 1 101 ? 13.383 4.844 -4.294 1.00 71.88 101 SER A C 1
ATOM 778 O O . SER A 1 101 ? 14.448 5.466 -4.297 1.00 71.88 101 SER A O 1
ATOM 780 N N . PHE A 1 102 ? 13.311 3.541 -4.556 1.00 75.88 102 PHE A N 1
ATOM 781 C CA . PHE A 1 102 ? 14.472 2.778 -5.008 1.00 75.88 102 PHE A CA 1
ATOM 782 C C . PHE A 1 102 ? 14.650 3.009 -6.504 1.00 75.88 102 PHE A C 1
ATOM 784 O O . PHE A 1 102 ? 13.770 2.652 -7.289 1.00 75.88 102 PHE A O 1
ATOM 791 N N . ASN A 1 103 ? 15.775 3.610 -6.888 1.00 81.94 103 ASN A N 1
ATOM 792 C CA . ASN A 1 103 ? 16.134 3.834 -8.282 1.00 81.94 103 ASN A CA 1
ATOM 793 C C . ASN A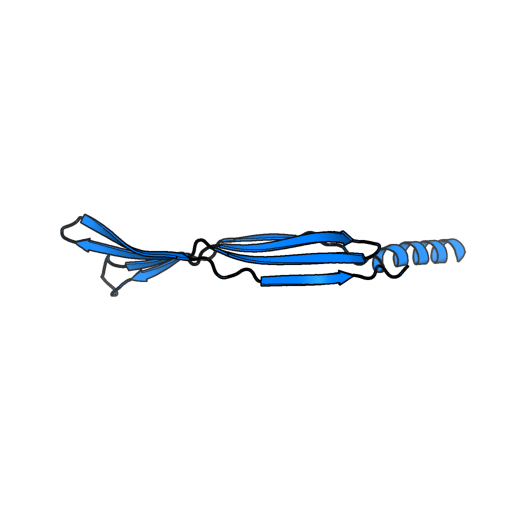 1 103 ? 17.289 2.905 -8.658 1.00 81.94 103 ASN A C 1
ATOM 795 O O . ASN A 1 103 ? 18.305 2.874 -7.965 1.00 81.94 103 ASN A O 1
ATOM 799 N N . LYS A 1 104 ? 17.143 2.156 -9.751 1.00 81.88 104 LYS A N 1
ATOM 800 C CA . LYS A 1 104 ? 18.224 1.335 -10.310 1.00 81.88 104 LYS A CA 1
ATOM 801 C C . LYS A 1 104 ? 18.430 1.692 -11.771 1.00 81.88 104 LYS A C 1
ATOM 803 O O . LYS A 1 104 ? 17.485 1.627 -12.552 1.00 81.88 104 LYS A O 1
ATOM 808 N N . GLU A 1 105 ? 19.664 2.016 -12.133 1.00 82.12 105 GLU A N 1
ATOM 809 C CA . GLU A 1 105 ? 20.075 2.240 -13.517 1.00 82.12 105 GLU A CA 1
ATOM 810 C C . GLU A 1 105 ? 20.898 1.038 -13.989 1.00 82.12 105 GLU A C 1
ATOM 812 O O . GLU A 1 105 ? 21.814 0.594 -13.298 1.00 82.12 105 GLU A O 1
ATOM 817 N N . GLN A 1 106 ? 20.537 0.462 -15.134 1.00 76.12 106 GLN A N 1
ATOM 818 C CA . GLN A 1 106 ? 21.274 -0.640 -15.754 1.00 76.12 106 GLN A CA 1
ATOM 819 C C . GLN A 1 106 ? 21.576 -0.282 -17.205 1.00 76.12 106 GLN A C 1
ATOM 821 O O . GLN A 1 106 ? 20.656 -0.010 -17.976 1.00 76.12 106 GLN A O 1
ATOM 826 N N . GLN A 1 107 ? 22.860 -0.264 -17.561 1.00 69.25 107 GLN A N 1
ATOM 827 C CA . GLN A 1 107 ? 23.305 -0.118 -18.943 1.00 69.25 107 GLN A CA 1
ATOM 828 C C . GLN A 1 107 ? 23.208 -1.478 -19.626 1.00 69.25 107 GLN A C 1
ATOM 830 O O . GLN A 1 107 ? 23.864 -2.431 -19.212 1.00 69.25 107 GLN A O 1
ATOM 835 N N . ASN A 1 108 ? 22.393 -1.559 -20.667 1.00 66.56 108 ASN A N 1
ATOM 836 C CA . ASN A 1 108 ? 22.336 -2.714 -21.542 1.00 66.56 108 ASN A CA 1
ATOM 837 C C . ASN A 1 108 ? 23.183 -2.383 -22.774 1.00 66.56 108 ASN A C 1
ATOM 839 O O . ASN A 1 108 ? 22.853 -1.467 -23.529 1.00 66.56 108 ASN A O 1
ATOM 843 N N . GLN A 1 109 ? 24.290 -3.102 -22.958 1.00 55.84 109 GLN A N 1
ATOM 844 C CA . GLN A 1 109 ? 24.965 -3.153 -24.250 1.00 55.84 109 GLN A CA 1
ATOM 845 C C . GLN A 1 109 ? 24.164 -4.108 -25.131 1.00 55.84 109 GLN A C 1
ATOM 847 O O . GLN A 1 109 ? 24.189 -5.320 -24.908 1.00 55.84 109 GLN A O 1
ATOM 852 N N . ASP A 1 110 ? 23.429 -3.557 -26.097 1.00 54.47 110 ASP A N 1
ATOM 853 C CA . ASP A 1 110 ? 22.964 -4.346 -27.234 1.00 54.47 110 ASP A CA 1
ATOM 854 C C . ASP A 1 110 ? 24.249 -4.837 -27.933 1.00 54.47 110 ASP A C 1
ATOM 856 O O . ASP A 1 110 ? 25.010 -4.051 -28.492 1.00 54.47 110 ASP A O 1
ATOM 860 N N . SER A 1 111 ? 24.590 -6.113 -27.728 1.00 43.62 111 SER A N 1
ATOM 861 C CA . SER A 1 111 ? 25.704 -6.757 -28.426 1.00 43.62 111 SER A CA 1
ATOM 862 C C . SER A 1 111 ? 25.196 -7.118 -29.816 1.00 43.62 111 SER A C 1
ATOM 864 O O . SER A 1 111 ? 24.304 -7.965 -29.912 1.00 43.62 111 SER A O 1
ATOM 866 N N . ASP A 1 112 ? 25.721 -6.436 -30.835 1.00 42.78 112 ASP A N 1
ATOM 867 C CA . ASP A 1 112 ? 25.470 -6.716 -32.257 1.00 42.78 112 ASP A CA 1
ATOM 868 C C . ASP A 1 112 ? 25.810 -8.170 -32.647 1.00 42.78 112 ASP A C 1
ATOM 870 O O . ASP A 1 112 ? 26.822 -8.722 -32.143 1.00 42.78 112 ASP A O 1
#

pLDDT: mean 82.65, std 15.6, range [42.78, 97.69]

Foldseek 3Di:
DCVVVVVVVVVVVVVVLPPPPDWDWDKDQDDWDWAAPDPPFPKIKIWRQAMWIKGWDWDDDPQKTKIKIKIKGWQTWIWIWHDDPNDTDIDTPDGIDIDDIDIDIDIDNPDD